Protein AF-A0A9P4LIQ4-F1 (afdb_monomer)

pLDDT: mean 89.83, std 10.1, range [50.12, 97.94]

Foldseek 3Di:
DDDDDPPPDDDQPQHDDPNGNPCPVVVVVVVCVVVCVCVVPDDDAFDDDVPGDRVRSVVVD

Organism: NCBI:txid210430

Mean predicted aligned error: 6.74 Å

Secondary structure (DSSP, 8-state):
------TT----TT--GGGS-TTHHHHHHHHHHHHHHHHHH----PPPPTT--HHHHHHT-

Radius of gyration: 17.65 Å; Cα contacts (8 Å, |Δi|>4): 14; chains: 1; bounding box: 37×21×39 Å

InterPro domains:
  IPR001128 Cytochrome P450 [PF00067] (9-53)
  IPR017972 Cytochrome P450, conserved site [PS00086] (14-23)
  IPR036396 Cytochrome P450 superfamily [G3DSA:1.10.630.10] (3-61)
  IPR036396 Cytochrome P450 superfamily [SSF48264] (9-50)

Solvent-accessible surface area (backbone atoms only — not comparable to full-atom values): 4174 Å² total; per-residue (Å²): 139,77,90,78,74,61,96,81,65,82,86,54,96,48,53,66,74,99,74,34,47,88,56,46,69,58,52,55,52,52,54,52,52,54,52,51,54,49,62,73,77,45,87,89,78,80,82,66,56,94,92,52,51,74,68,59,51,59,69,77,112

Sequence (61 aa):
EVLSVPESAFFAPWGLGPRVCPGKKFRQVEFVAVLARILAEWRVEIVRNKGEEELEARARL

Structure (mmCIF, N/CA/C/O backbone):
data_AF-A0A9P4LIQ4-F1
#
_entry.id   AF-A0A9P4LIQ4-F1
#
loop_
_atom_site.group_PDB
_atom_site.id
_atom_site.type_symbol
_atom_site.label_atom_id
_atom_site.label_alt_id
_atom_site.label_comp_id
_atom_site.label_asym_id
_atom_site.label_entity_id
_atom_site.label_seq_id
_atom_site.pdbx_PDB_ins_code
_atom_site.Cartn_x
_atom_site.Cartn_y
_atom_site.Cartn_z
_atom_site.occupancy
_atom_site.B_iso_or_equiv
_atom_site.auth_seq_id
_atom_site.auth_comp_id
_atom_site.auth_asym_id
_atom_site.auth_atom_id
_atom_site.pdbx_PDB_model_num
ATOM 1 N N . GLU A 1 1 ? 5.326 13.602 14.416 1.00 50.12 1 GLU A N 1
ATOM 2 C CA . GLU A 1 1 ? 5.666 12.169 14.432 1.00 50.12 1 GLU A CA 1
ATOM 3 C C . GLU A 1 1 ? 6.501 11.867 13.198 1.00 50.12 1 GLU A C 1
ATOM 5 O O . GLU A 1 1 ? 6.117 12.282 12.111 1.00 50.12 1 GLU A O 1
ATOM 10 N N . VAL A 1 2 ? 7.702 11.313 13.368 1.00 57.59 2 VAL A N 1
ATOM 11 C CA . VAL A 1 2 ? 8.647 11.077 12.265 1.00 57.59 2 VAL A CA 1
ATOM 12 C C . VAL A 1 2 ? 8.610 9.590 11.955 1.00 57.59 2 VAL A C 1
ATOM 14 O O . VAL A 1 2 ? 8.907 8.781 12.829 1.00 57.59 2 VAL A O 1
ATOM 17 N N . LEU A 1 3 ? 8.245 9.239 10.724 1.00 69.69 3 LEU A N 1
ATOM 18 C CA . LEU A 1 3 ? 8.327 7.871 10.224 1.00 69.69 3 LEU A CA 1
ATOM 19 C C . LEU A 1 3 ? 9.800 7.420 10.290 1.00 69.69 3 LEU A C 1
ATOM 21 O O . LEU A 1 3 ? 10.615 7.865 9.482 1.00 69.69 3 LEU A O 1
ATOM 25 N N . SER A 1 4 ? 10.166 6.593 11.272 1.00 68.62 4 SER A N 1
ATOM 26 C CA . SER A 1 4 ? 11.529 6.078 11.407 1.00 68.62 4 SER A CA 1
ATOM 27 C C . SER A 1 4 ? 11.680 4.808 10.571 1.00 68.62 4 SER A C 1
ATOM 29 O O . SER A 1 4 ? 11.107 3.760 10.860 1.00 68.62 4 SER A O 1
ATOM 31 N N . VAL A 1 5 ? 12.447 4.901 9.486 1.00 74.62 5 VAL A N 1
ATOM 32 C CA . VAL A 1 5 ? 12.879 3.716 8.740 1.00 74.62 5 VAL A CA 1
ATOM 33 C C . VAL A 1 5 ? 14.105 3.152 9.466 1.00 74.62 5 VAL A C 1
ATOM 35 O O . VAL A 1 5 ? 15.064 3.901 9.656 1.00 74.62 5 VAL A O 1
ATOM 38 N N . PRO A 1 6 ? 14.105 1.875 9.898 1.00 79.31 6 PRO A N 1
ATOM 39 C CA . PRO A 1 6 ? 15.274 1.274 10.534 1.00 79.31 6 PRO A CA 1
ATOM 40 C C . PRO A 1 6 ? 16.492 1.361 9.606 1.00 79.31 6 PRO A C 1
ATOM 42 O O . PRO A 1 6 ? 16.371 1.054 8.421 1.00 79.31 6 PRO A O 1
ATOM 45 N N . GLU A 1 7 ? 17.669 1.721 10.126 1.00 71.69 7 GLU A N 1
ATOM 46 C CA . GLU A 1 7 ? 18.900 1.870 9.321 1.00 71.69 7 GLU A CA 1
ATOM 47 C C . GLU A 1 7 ? 19.295 0.590 8.558 1.00 71.69 7 GLU A C 1
ATOM 49 O O . GLU A 1 7 ? 19.971 0.655 7.535 1.00 71.69 7 GLU A O 1
ATOM 54 N N . SER A 1 8 ? 18.836 -0.579 9.017 1.00 75.75 8 SER A N 1
ATOM 55 C CA . SER A 1 8 ? 19.068 -1.885 8.389 1.00 75.75 8 SER A CA 1
ATOM 56 C C . SER A 1 8 ? 17.931 -2.367 7.476 1.00 75.75 8 SER A C 1
ATOM 58 O O . SER A 1 8 ? 18.000 -3.480 6.946 1.00 75.75 8 SER A O 1
ATOM 60 N N . ALA A 1 9 ? 16.872 -1.576 7.278 1.00 72.81 9 ALA A N 1
ATOM 61 C CA . ALA A 1 9 ? 15.727 -1.991 6.475 1.00 72.81 9 ALA A CA 1
ATOM 62 C C . ALA A 1 9 ? 16.072 -1.983 4.977 1.00 72.81 9 ALA A C 1
ATOM 64 O O . ALA A 1 9 ? 16.016 -0.965 4.288 1.00 72.81 9 ALA A O 1
ATOM 65 N N . PHE A 1 10 ? 16.400 -3.159 4.448 1.00 82.81 10 PHE A N 1
ATOM 66 C CA . PHE A 1 10 ? 16.573 -3.363 3.017 1.00 82.81 10 PHE A CA 1
ATOM 67 C C . PHE A 1 10 ? 15.213 -3.436 2.312 1.00 82.81 10 PHE A C 1
ATOM 69 O O . PHE A 1 10 ? 14.504 -4.440 2.385 1.00 82.81 10 PHE A O 1
ATOM 76 N N . PHE A 1 11 ? 14.846 -2.369 1.599 1.00 84.06 11 PHE A N 1
ATOM 77 C CA . PHE A 1 11 ? 13.594 -2.294 0.848 1.00 84.06 11 PHE A CA 1
ATOM 78 C C . PHE A 1 11 ? 13.823 -2.500 -0.657 1.00 84.06 11 PHE A C 1
ATOM 80 O O . PHE A 1 11 ? 14.177 -1.575 -1.389 1.00 84.06 11 PHE A O 1
ATOM 87 N N . ALA A 1 12 ? 13.585 -3.724 -1.138 1.00 90.06 12 ALA A N 1
ATOM 88 C CA . ALA A 1 12 ? 13.697 -4.095 -2.554 1.00 90.06 12 ALA A CA 1
ATOM 89 C C . ALA A 1 12 ? 12.426 -4.798 -3.087 1.00 90.06 12 ALA A C 1
ATOM 91 O O . ALA A 1 12 ? 12.513 -5.893 -3.645 1.00 90.06 12 ALA A O 1
ATOM 92 N N . PRO A 1 13 ? 11.233 -4.186 -2.969 1.00 89.88 13 PRO A N 1
ATOM 93 C CA . PRO A 1 13 ? 9.942 -4.826 -3.292 1.00 89.88 13 PRO A CA 1
ATOM 94 C C . PRO A 1 13 ? 9.768 -5.198 -4.776 1.00 89.88 13 PRO A C 1
ATOM 96 O O . PRO A 1 13 ? 8.898 -5.990 -5.123 1.00 89.88 13 PRO A O 1
ATOM 99 N N . TRP A 1 14 ? 10.589 -4.627 -5.660 1.00 93.69 14 TRP A N 1
ATOM 100 C CA . TRP A 1 14 ? 10.599 -4.903 -7.101 1.00 93.69 14 TRP A CA 1
ATOM 101 C C . TRP A 1 14 ? 11.914 -5.541 -7.565 1.00 93.69 14 TRP A C 1
ATOM 103 O O . TRP A 1 14 ? 12.182 -5.586 -8.765 1.00 93.69 14 TRP A O 1
ATOM 113 N N . GLY A 1 15 ? 12.745 -6.003 -6.627 1.00 92.19 15 GLY A N 1
ATOM 114 C CA . GLY A 1 15 ? 14.103 -6.462 -6.898 1.00 92.19 15 GLY A CA 1
ATOM 115 C C . GLY A 1 15 ? 15.082 -5.325 -7.212 1.00 92.19 15 GLY A C 1
ATOM 116 O O . GLY A 1 15 ? 14.739 -4.138 -7.192 1.00 92.19 15 GLY A O 1
ATOM 117 N N . LEU A 1 16 ? 16.325 -5.711 -7.496 1.00 91.00 16 LEU A N 1
ATOM 118 C CA . LEU A 1 16 ? 17.456 -4.829 -7.788 1.00 91.00 16 LEU A CA 1
ATOM 119 C C . LEU A 1 16 ? 18.296 -5.399 -8.938 1.00 91.00 16 LEU A C 1
ATOM 121 O O . LEU A 1 16 ? 18.245 -6.593 -9.238 1.00 91.00 1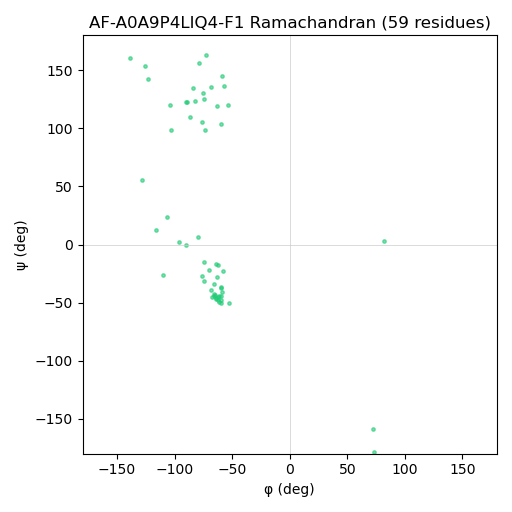6 LEU A O 1
ATOM 125 N N . GLY A 1 17 ? 19.098 -4.5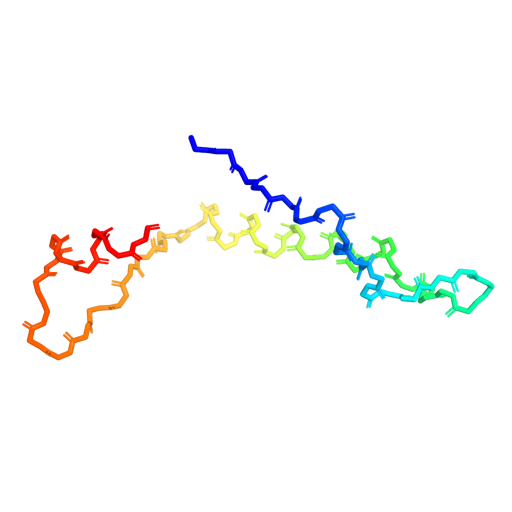33 -9.558 1.00 92.31 17 GLY A N 1
ATOM 126 C CA . GLY A 1 17 ? 20.014 -4.916 -10.628 1.00 92.31 17 GLY A CA 1
ATOM 127 C C . GLY A 1 17 ? 19.312 -5.250 -11.954 1.00 92.31 17 GLY A C 1
ATOM 128 O O . GLY A 1 17 ? 18.176 -4.832 -12.179 1.00 92.31 17 GLY A O 1
ATOM 129 N N . PRO A 1 18 ? 19.974 -6.010 -12.844 1.00 95.38 18 PRO A N 1
ATOM 130 C CA . PRO A 1 18 ? 19.497 -6.261 -14.210 1.00 95.38 18 PRO A CA 1
ATOM 131 C C . PRO A 1 18 ? 18.155 -7.000 -14.312 1.00 95.38 18 PRO A C 1
ATOM 133 O O . PRO A 1 18 ? 17.524 -6.977 -15.362 1.00 95.38 18 PRO A O 1
ATOM 136 N N . ARG A 1 19 ? 17.714 -7.661 -13.231 1.00 94.38 19 ARG A N 1
ATOM 137 C CA . ARG A 1 19 ? 16.436 -8.389 -13.151 1.00 94.38 19 ARG A CA 1
ATOM 138 C C . ARG A 1 19 ? 15.388 -7.664 -12.298 1.00 94.38 19 ARG A C 1
ATOM 140 O O . ARG A 1 19 ? 14.493 -8.302 -11.751 1.00 94.38 19 ARG A O 1
ATOM 147 N N . VAL A 1 20 ? 15.507 -6.342 -12.148 1.00 95.50 20 VAL A N 1
ATOM 148 C CA . VAL A 1 20 ? 14.460 -5.515 -11.530 1.00 95.50 20 VAL A CA 1
ATOM 149 C C . VAL A 1 20 ? 13.152 -5.646 -12.315 1.00 95.50 20 VAL A C 1
ATOM 151 O O . VAL A 1 20 ? 13.165 -5.772 -13.539 1.00 95.50 20 VAL A O 1
ATOM 154 N N . CYS A 1 21 ? 12.014 -5.602 -11.620 1.00 95.75 21 CYS A N 1
ATOM 155 C CA . CYS A 1 21 ? 10.702 -5.654 -12.255 1.00 95.75 21 CYS A CA 1
ATOM 156 C C . CYS A 1 21 ? 10.588 -4.565 -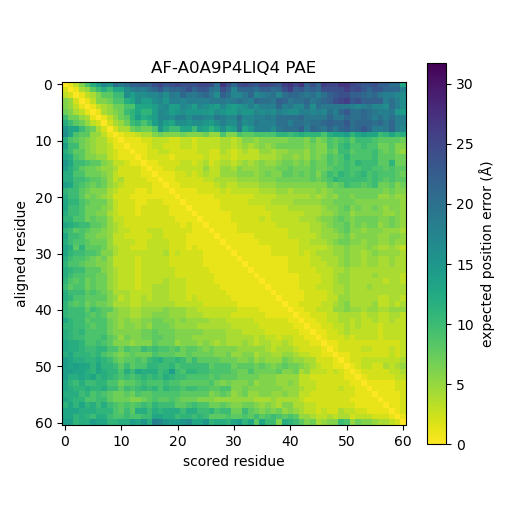13.342 1.00 95.75 21 CYS A C 1
ATOM 158 O O . CYS A 1 21 ? 10.672 -3.375 -13.011 1.00 95.75 21 CYS A O 1
ATOM 160 N N . PRO A 1 22 ? 10.344 -4.927 -14.617 1.00 96.44 22 PRO A N 1
ATOM 161 C CA . PRO A 1 22 ? 10.214 -3.944 -15.694 1.00 96.44 22 PRO A CA 1
ATOM 162 C C . PRO A 1 22 ? 9.011 -3.016 -15.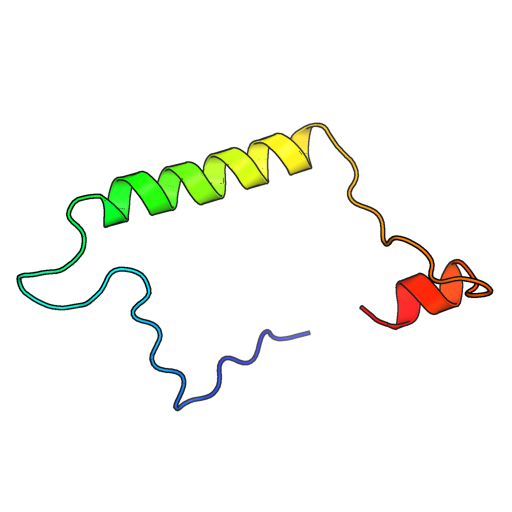469 1.00 96.44 22 PRO A C 1
ATOM 164 O O . PRO A 1 22 ? 9.041 -1.845 -15.840 1.00 96.44 22 PRO A O 1
ATOM 167 N N . GLY A 1 23 ? 7.984 -3.504 -14.767 1.00 96.25 23 GLY A N 1
ATOM 168 C CA . GLY A 1 23 ? 6.812 -2.734 -14.362 1.00 96.25 23 GLY A CA 1
ATOM 169 C C . GLY A 1 23 ? 7.012 -1.848 -13.129 1.00 96.25 23 GLY A C 1
ATOM 170 O O . GLY A 1 23 ? 6.033 -1.277 -12.662 1.00 96.25 23 GLY A O 1
ATOM 171 N N . LYS A 1 24 ? 8.226 -1.709 -12.570 1.00 94.81 24 LYS A N 1
ATOM 172 C CA . LYS A 1 24 ? 8.458 -0.938 -11.330 1.00 94.81 24 LYS A CA 1
ATOM 173 C C . LYS A 1 24 ? 7.896 0.484 -11.411 1.00 94.81 24 LYS A C 1
ATOM 175 O O . LYS A 1 24 ? 7.148 0.888 -10.528 1.00 94.81 24 LYS A O 1
ATOM 180 N N . LYS A 1 25 ? 8.223 1.227 -12.475 1.00 93.25 25 LYS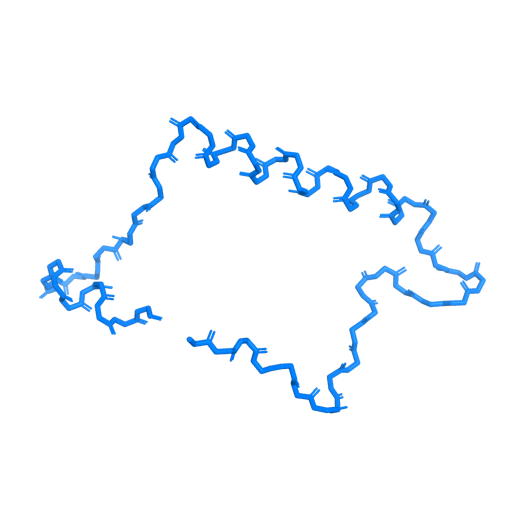 A N 1
ATOM 181 C CA . LYS A 1 25 ? 7.749 2.613 -12.650 1.00 93.25 25 LYS A CA 1
ATOM 182 C C . LYS A 1 25 ? 6.232 2.678 -12.818 1.00 93.25 25 LYS A C 1
ATOM 184 O O . LYS A 1 25 ? 5.587 3.511 -12.195 1.00 93.25 25 LYS A O 1
ATOM 189 N N . PHE A 1 26 ? 5.674 1.767 -13.614 1.00 95.94 26 PHE A N 1
ATOM 190 C CA . PHE A 1 26 ? 4.232 1.662 -13.827 1.00 95.94 26 PHE A CA 1
ATOM 191 C C . PHE A 1 26 ? 3.494 1.397 -12.507 1.00 95.94 26 PHE A C 1
ATOM 193 O O . PHE A 1 26 ? 2.617 2.163 -12.120 1.00 95.94 26 PHE A O 1
ATOM 200 N N . ARG A 1 27 ? 3.939 0.395 -11.743 1.00 93.19 27 ARG A N 1
ATOM 201 C CA . ARG A 1 27 ? 3.315 0.010 -10.475 1.00 93.19 27 ARG A CA 1
ATOM 202 C C . ARG A 1 27 ? 3.424 1.084 -9.395 1.00 93.19 27 ARG A C 1
ATOM 204 O O . ARG A 1 27 ? 2.507 1.217 -8.594 1.00 93.19 27 ARG A O 1
ATOM 211 N N . GLN A 1 28 ? 4.517 1.846 -9.360 1.00 94.62 28 GLN A N 1
ATOM 212 C CA . GLN A 1 28 ? 4.644 2.983 -8.444 1.00 94.62 28 GLN A CA 1
ATOM 213 C C . GLN A 1 28 ? 3.566 4.039 -8.709 1.00 94.62 28 GLN A C 1
ATOM 215 O O . GLN A 1 28 ? 2.940 4.514 -7.765 1.00 94.62 28 GLN A O 1
ATOM 220 N N . VAL A 1 29 ? 3.315 4.361 -9.981 1.00 96.88 29 VAL A N 1
ATOM 221 C CA . VAL A 1 29 ? 2.262 5.311 -10.362 1.00 96.88 29 VAL A CA 1
ATOM 222 C C . VAL A 1 29 ? 0.879 4.744 -10.052 1.00 96.88 29 VAL A C 1
ATOM 224 O O . VAL A 1 29 ? 0.075 5.443 -9.442 1.00 96.88 29 VAL A O 1
ATOM 227 N N . GLU A 1 30 ?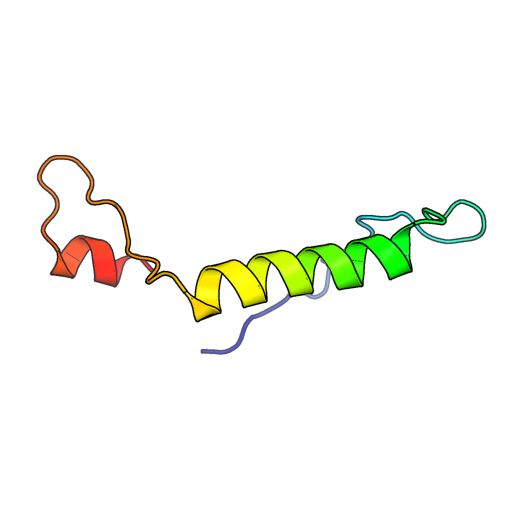 0.609 3.481 -10.390 1.00 97.44 30 GLU A N 1
ATOM 228 C CA . GLU A 1 30 ? -0.686 2.850 -10.100 1.00 97.44 30 GLU A CA 1
ATOM 229 C C . GLU A 1 30 ? -1.015 2.828 -8.604 1.00 97.44 30 GLU A C 1
ATOM 231 O O . GLU A 1 30 ? -2.133 3.165 -8.221 1.00 97.44 30 GLU A O 1
ATOM 236 N N . PHE A 1 31 ? -0.047 2.483 -7.746 1.00 95.50 31 PHE A N 1
ATOM 237 C CA . PHE A 1 31 ? -0.260 2.467 -6.296 1.00 95.50 31 PHE A CA 1
ATOM 238 C C . PHE A 1 31 ? -0.669 3.840 -5.769 1.00 95.50 31 PHE A C 1
ATOM 240 O O . PHE A 1 31 ? -1.646 3.956 -5.029 1.00 95.50 31 PHE A O 1
ATOM 247 N N . VAL A 1 32 ? 0.060 4.884 -6.171 1.00 97.06 32 VAL A N 1
ATOM 248 C CA . VAL A 1 32 ? -0.247 6.254 -5.749 1.00 97.06 32 VAL A CA 1
ATOM 249 C C . VAL A 1 32 ? -1.595 6.698 -6.310 1.00 97.06 32 VAL A C 1
ATOM 251 O O . VAL A 1 32 ? -2.385 7.277 -5.572 1.00 97.06 32 VAL A O 1
ATOM 254 N N . ALA A 1 33 ? -1.893 6.394 -7.575 1.00 97.94 33 ALA A N 1
ATOM 255 C CA . ALA A 1 33 ? -3.150 6.774 -8.213 1.00 97.94 33 ALA A CA 1
ATOM 256 C C . ALA A 1 33 ? -4.369 6.139 -7.527 1.00 97.94 33 ALA A C 1
ATOM 258 O O . ALA A 1 33 ? -5.340 6.840 -7.246 1.00 97.94 33 ALA A O 1
ATOM 259 N N . VAL A 1 34 ? -4.315 4.841 -7.206 1.00 97.19 34 VAL A N 1
ATOM 260 C CA . VAL A 1 34 ? -5.405 4.141 -6.505 1.00 97.19 34 VAL A CA 1
ATOM 261 C C . VAL A 1 34 ? -5.611 4.713 -5.104 1.00 97.19 34 VAL A C 1
ATOM 263 O O . VAL A 1 34 ? -6.743 5.022 -4.735 1.00 97.19 34 VAL A O 1
ATOM 266 N N . LEU A 1 35 ? -4.532 4.908 -4.339 1.00 97.56 35 LEU A N 1
ATOM 267 C CA . LEU A 1 35 ? -4.623 5.486 -2.996 1.00 97.56 35 LEU A CA 1
ATOM 268 C C . LEU A 1 35 ? -5.171 6.914 -3.035 1.00 97.56 35 LEU A C 1
ATOM 270 O O . LEU A 1 35 ? -6.103 7.228 -2.301 1.00 97.56 35 LEU A O 1
ATOM 274 N N . ALA A 1 36 ? -4.647 7.759 -3.925 1.00 97.69 36 ALA A N 1
ATOM 275 C CA . ALA A 1 36 ? -5.125 9.125 -4.096 1.00 97.69 36 ALA A CA 1
ATOM 276 C C . ALA A 1 36 ? -6.609 9.156 -4.478 1.00 97.69 36 ALA A C 1
ATOM 278 O O . ALA A 1 36 ? -7.364 9.961 -3.942 1.00 97.69 36 ALA A O 1
ATOM 279 N N . ARG A 1 37 ?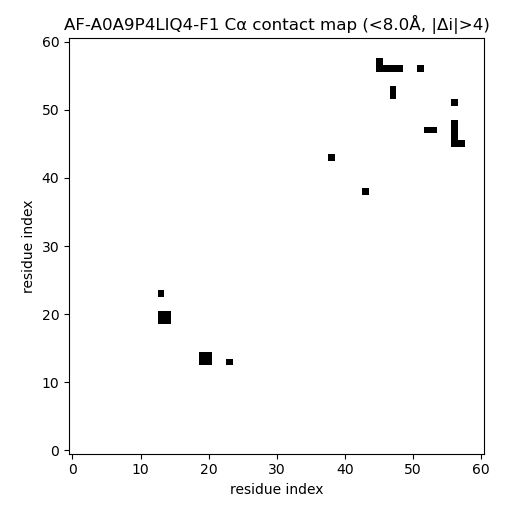 -7.045 8.253 -5.363 1.00 97.81 37 ARG A N 1
ATOM 280 C CA . ARG A 1 37 ? -8.440 8.164 -5.792 1.00 97.81 37 ARG A CA 1
ATOM 281 C C . ARG A 1 37 ? -9.375 7.782 -4.649 1.00 97.81 37 ARG A C 1
ATOM 283 O O . ARG A 1 37 ? -10.406 8.426 -4.485 1.00 97.81 37 ARG A O 1
ATOM 290 N N . ILE A 1 38 ? -9.009 6.769 -3.863 1.00 97.31 38 ILE A N 1
ATOM 291 C CA . ILE A 1 38 ? -9.794 6.336 -2.701 1.00 97.31 38 ILE A CA 1
ATOM 292 C C . ILE A 1 38 ? -9.887 7.474 -1.683 1.00 97.31 38 ILE A C 1
ATOM 294 O O . ILE A 1 38 ? -10.983 7.822 -1.263 1.00 97.31 38 ILE A O 1
ATOM 298 N N . LEU A 1 39 ? -8.758 8.094 -1.337 1.00 96.56 39 LEU A N 1
ATOM 299 C CA . LEU A 1 39 ? -8.706 9.155 -0.328 1.00 96.56 39 LEU A CA 1
ATOM 300 C C . LEU A 1 39 ? -9.362 10.468 -0.781 1.00 96.56 39 LEU A C 1
ATOM 302 O O . LEU A 1 39 ? -9.745 11.274 0.061 1.00 96.56 39 LEU A O 1
ATOM 306 N N . ALA A 1 40 ? -9.500 10.695 -2.091 1.00 97.56 40 ALA A N 1
ATOM 307 C CA . ALA A 1 40 ? -10.196 11.864 -2.628 1.00 97.56 40 ALA A CA 1
ATOM 308 C C . ALA A 1 40 ? -11.726 11.755 -2.526 1.00 97.56 40 ALA A C 1
ATOM 310 O O . ALA A 1 40 ? -12.401 12.780 -2.476 1.00 97.56 40 ALA A O 1
ATOM 311 N N . GLU A 1 41 ? -12.279 10.540 -2.523 1.00 97.88 41 GLU A N 1
ATOM 312 C CA . GLU A 1 41 ? -13.734 10.320 -2.522 1.00 97.88 41 GLU A CA 1
ATOM 313 C C . GLU A 1 41 ? -14.280 9.762 -1.216 1.00 97.88 41 GLU A C 1
ATOM 315 O O . GLU A 1 41 ? -15.453 9.961 -0.903 1.00 97.88 41 GLU A O 1
ATOM 320 N N . TRP A 1 42 ? -13.447 9.049 -0.463 1.00 97.19 42 TRP A N 1
ATOM 321 C CA . TRP A 1 42 ? -13.875 8.276 0.690 1.00 97.19 42 TRP A CA 1
ATOM 322 C C . TRP A 1 42 ? -13.116 8.703 1.935 1.00 97.19 42 TRP A C 1
ATOM 324 O O 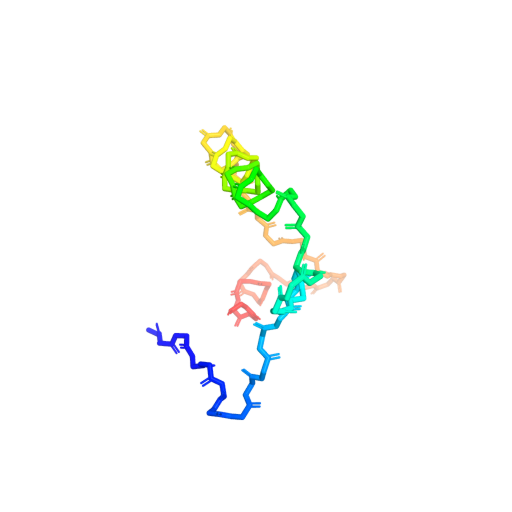. TRP A 1 42 ? -11.911 8.962 1.911 1.00 97.19 42 TRP A O 1
ATOM 334 N N . ARG A 1 43 ? -13.832 8.712 3.059 1.00 93.38 43 ARG A N 1
ATOM 335 C CA . ARG A 1 43 ? -13.230 8.880 4.376 1.00 93.38 43 ARG A CA 1
ATOM 336 C C . ARG A 1 43 ? -12.863 7.511 4.931 1.00 93.38 43 ARG A C 1
ATOM 338 O O . ARG A 1 43 ? -13.717 6.637 5.049 1.00 93.38 43 ARG A O 1
ATOM 345 N N . VAL A 1 44 ? -11.590 7.332 5.261 1.00 91.38 44 VAL A N 1
ATOM 346 C CA . VAL A 1 44 ? -11.093 6.108 5.894 1.00 91.38 44 VAL A CA 1
ATOM 347 C C . VAL A 1 44 ? -11.203 6.276 7.404 1.00 91.38 44 VAL A C 1
ATOM 349 O O . VAL A 1 44 ? -10.648 7.218 7.967 1.00 91.38 44 VAL A O 1
ATOM 352 N N . GLU A 1 45 ? -11.925 5.366 8.050 1.00 90.06 45 GLU A N 1
ATOM 353 C CA . GLU A 1 45 ? -12.124 5.355 9.497 1.00 90.06 45 GLU A CA 1
ATOM 354 C C . GLU A 1 45 ? -11.723 3.996 10.077 1.00 90.06 45 GLU A C 1
ATOM 356 O O . GLU A 1 45 ? -11.726 2.969 9.395 1.00 90.06 45 GLU A O 1
ATOM 361 N N . ILE A 1 46 ? -11.333 4.000 11.349 1.00 91.69 46 ILE A N 1
ATOM 362 C CA . ILE A 1 46 ? -10.893 2.801 12.056 1.00 91.69 46 ILE A CA 1
ATOM 363 C C . ILE A 1 46 ? -12.111 1.954 12.400 1.00 91.69 46 ILE A C 1
ATOM 365 O O . ILE A 1 46 ? -13.068 2.438 13.004 1.00 91.69 46 ILE A O 1
ATOM 369 N N . VAL A 1 47 ? -12.047 0.665 12.078 1.00 93.00 47 VAL A N 1
ATOM 370 C CA . VAL A 1 47 ? -13.065 -0.290 12.519 1.00 93.00 47 VAL A CA 1
ATOM 371 C C . VAL A 1 47 ? -12.870 -0.580 14.008 1.00 93.00 47 VAL A C 1
ATOM 373 O O . VAL A 1 47 ? -11.780 -0.978 14.429 1.00 93.00 47 VAL A O 1
ATOM 376 N N . ARG A 1 48 ? -13.939 -0.379 14.788 1.00 94.12 48 ARG A N 1
ATOM 377 C CA . ARG A 1 48 ? -13.989 -0.687 16.224 1.00 94.12 48 ARG A CA 1
ATOM 378 C C . ARG A 1 48 ? -13.941 -2.197 16.447 1.00 94.12 48 ARG A C 1
ATOM 380 O O . ARG A 1 48 ? -14.663 -2.955 15.797 1.00 94.12 48 ARG A O 1
ATOM 387 N N . ASN A 1 49 ? -13.137 -2.622 17.409 1.00 94.19 49 ASN A N 1
ATOM 388 C CA . ASN A 1 49 ? -13.191 -3.961 17.973 1.00 94.19 49 ASN A CA 1
ATOM 389 C C . ASN A 1 49 ? -14.440 -4.119 18.860 1.00 94.19 49 ASN A C 1
ATOM 391 O O . ASN A 1 49 ? -15.075 -3.149 19.281 1.00 94.19 49 ASN A O 1
ATOM 395 N N . LYS A 1 50 ? -14.824 -5.364 19.161 1.00 94.19 50 LYS A N 1
ATOM 396 C CA . LYS A 1 50 ? -16.004 -5.638 19.993 1.00 94.19 50 LYS A CA 1
ATOM 397 C C . LYS A 1 50 ? -15.805 -5.077 21.407 1.00 94.19 50 LYS A C 1
ATOM 399 O O . LYS A 1 50 ? -14.919 -5.534 22.120 1.00 94.19 50 LYS A O 1
ATOM 404 N N . GLY A 1 51 ? -16.677 -4.153 21.811 1.00 93.81 51 GLY A N 1
ATOM 405 C CA . GLY A 1 51 ? -16.635 -3.506 23.128 1.00 93.81 51 GLY A CA 1
ATOM 406 C C . GLY A 1 51 ? -15.647 -2.340 23.242 1.00 93.81 51 GLY A C 1
ATOM 407 O O . GLY A 1 51 ? -15.525 -1.791 24.325 1.00 93.81 51 GLY A O 1
ATOM 408 N N . GLU A 1 52 ? -14.969 -1.965 22.154 1.00 94.31 52 GLU A N 1
ATOM 409 C CA . GLU A 1 52 ? -14.045 -0.824 22.106 1.00 94.31 52 GLU A CA 1
ATOM 410 C C . GLU A 1 52 ? -14.823 0.471 21.865 1.00 94.31 52 GLU A C 1
ATOM 412 O O . GLU A 1 52 ? -15.689 0.514 20.981 1.00 94.31 52 GLU A O 1
ATOM 417 N N . GLU A 1 53 ? -14.515 1.533 22.608 1.00 93.38 53 GLU A N 1
ATOM 418 C CA . GLU A 1 53 ? -15.069 2.868 22.364 1.00 93.38 53 GLU A CA 1
ATOM 419 C C . GLU A 1 53 ? -14.381 3.599 21.202 1.00 93.38 53 GLU A C 1
ATOM 421 O O . GLU A 1 53 ? -13.243 3.312 20.844 1.00 93.38 53 GLU A O 1
ATOM 426 N N . GLU A 1 54 ? -15.059 4.568 20.572 1.00 90.50 54 GLU A N 1
ATOM 427 C CA . GLU A 1 54 ? -14.499 5.276 19.401 1.00 90.50 54 GLU A CA 1
ATOM 428 C C . GLU A 1 54 ? -13.174 5.991 19.724 1.00 90.50 54 GLU A C 1
ATOM 430 O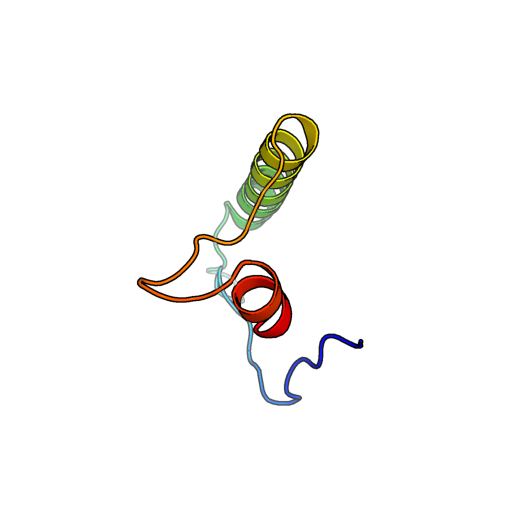 O . GLU A 1 54 ? -12.256 6.017 18.903 1.00 90.50 54 GLU A O 1
ATOM 435 N N . LEU A 1 55 ? -13.059 6.551 20.931 1.00 91.88 55 LEU A N 1
ATOM 436 C CA . LEU A 1 55 ? -11.852 7.241 21.383 1.00 91.88 55 LEU A CA 1
ATOM 437 C C . LEU A 1 55 ? -10.690 6.259 21.588 1.00 91.88 55 LEU A C 1
ATOM 439 O O . LEU A 1 55 ? -9.566 6.559 21.196 1.00 91.88 55 LEU A O 1
ATOM 443 N N . GLU A 1 56 ? -10.973 5.067 22.118 1.00 92.94 56 GLU A N 1
ATOM 444 C CA . GLU A 1 56 ? -9.994 3.983 22.273 1.00 92.94 56 GLU A CA 1
ATOM 445 C C . GLU A 1 56 ? -9.526 3.472 20.906 1.00 92.94 56 GLU A C 1
ATOM 447 O O . GLU A 1 56 ? -8.324 3.363 20.662 1.00 92.94 56 GLU A O 1
ATOM 452 N N . ALA A 1 57 ? -10.465 3.272 19.975 1.00 92.75 57 ALA A N 1
ATOM 453 C CA . ALA A 1 57 ? -10.160 2.868 18.607 1.00 92.75 57 ALA A CA 1
ATOM 454 C C . ALA A 1 57 ? -9.256 3.884 17.894 1.00 92.75 57 ALA A C 1
ATOM 456 O O . ALA A 1 57 ? -8.370 3.485 17.142 1.00 92.75 57 ALA A O 1
ATOM 457 N N . ARG A 1 58 ? -9.441 5.189 18.137 1.00 89.31 58 ARG A N 1
ATOM 458 C CA . ARG A 1 58 ? -8.580 6.254 17.591 1.00 89.31 58 ARG A CA 1
ATOM 459 C C . ARG A 1 58 ? -7.219 6.353 18.270 1.00 89.31 58 ARG A C 1
ATOM 461 O O . ARG A 1 58 ? -6.265 6.720 17.599 1.00 89.31 58 ARG A O 1
ATOM 468 N N . ALA A 1 59 ? -7.124 6.032 19.558 1.00 91.62 59 ALA A N 1
ATOM 469 C CA . ALA A 1 59 ? -5.893 6.161 20.337 1.00 91.62 59 ALA A CA 1
ATOM 470 C C . ALA A 1 59 ? -4.831 5.087 20.028 1.00 91.62 59 ALA A C 1
ATOM 472 O O . ALA A 1 59 ? -3.684 5.243 20.434 1.00 91.62 59 ALA A O 1
ATOM 473 N N . ARG A 1 60 ? -5.199 3.993 19.346 1.00 88.94 60 ARG A N 1
ATOM 474 C CA . ARG A 1 60 ? -4.267 2.916 18.954 1.00 88.94 60 ARG A CA 1
ATOM 475 C C . ARG A 1 60 ? -3.609 3.099 17.578 1.00 88.94 60 ARG A C 1
ATOM 477 O O . ARG A 1 60 ? -2.893 2.192 17.151 1.00 88.94 60 ARG A O 1
ATOM 484 N N . LEU A 1 61 ? -3.920 4.180 16.862 1.00 74.62 61 LEU A N 1
ATOM 485 C CA . LEU A 1 61 ? -3.168 4.607 15.676 1.00 74.62 61 LEU A CA 1
ATOM 486 C C . LEU A 1 61 ? -2.063 5.570 16.088 1.00 74.62 61 LEU A C 1
ATOM 488 O O . LEU A 1 61 ? -0.993 5.463 15.457 1.00 74.62 61 LEU A O 1
#